Protein AF-A0A0Q8D7Z4-F1 (afdb_monomer_lite)

Secondary structure (DSSP, 8-state):
-HHHHHHHHHHHHHHT-HHHHHHHHHHHHHHHHHHHH---HHHHHHHHHHHHHHHHHHHHHHHHHHHT-

Foldseek 3Di:
DVVVVVVVVVVVVLCVDVLLVVLQVVLVVVLVVLVVPPPDPVVSCVPSVVSNVCSNVVSSVVSVVVVVD

Sequence (69 aa):
MLGLLDLILAIGDLLMSWRMYVGLAVTAGLCWLTVSVVPNETAQWAICVPVGVVGLIASFLWQIRADHG

pLDDT: mean 86.92, std 8.69, range [54.06, 95.69]

Radius of gyration: 15.32 Å; chains: 1; bounding box: 36×29×36 Å

Structure (mmCIF, N/CA/C/O backbone):
data_AF-A0A0Q8D7Z4-F1
#
_entry.id   AF-A0A0Q8D7Z4-F1
#
loop_
_atom_site.group_PDB
_atom_site.id
_atom_site.type_symbol
_atom_site.label_atom_id
_atom_site.label_alt_id
_atom_site.label_comp_id
_atom_site.label_asym_id
_atom_site.label_entity_id
_atom_site.label_seq_id
_atom_site.pdbx_PDB_ins_code
_atom_site.Cartn_x
_atom_site.Cartn_y
_atom_site.Cartn_z
_atom_site.occupancy
_atom_site.B_iso_or_equiv
_atom_site.auth_seq_id
_atom_site.auth_comp_id
_atom_site.auth_asym_id
_atom_site.auth_atom_id
_atom_site.pdbx_PDB_model_num
ATOM 1 N N . MET A 1 1 ? 20.300 20.329 -10.223 1.00 55.28 1 MET A N 1
ATOM 2 C CA . MET A 1 1 ? 18.898 20.737 -10.470 1.00 55.28 1 MET A CA 1
ATOM 3 C C . MET A 1 1 ? 18.205 19.885 -11.534 1.00 55.28 1 MET A C 1
ATOM 5 O O . MET A 1 1 ? 17.041 19.598 -11.322 1.00 55.28 1 MET A O 1
ATOM 9 N N . LEU A 1 2 ? 18.884 19.418 -12.596 1.00 68.19 2 LEU A N 1
ATOM 10 C CA . LEU A 1 2 ? 18.282 18.508 -13.594 1.00 68.19 2 LEU A CA 1
ATOM 11 C C . LEU A 1 2 ? 17.936 17.112 -13.025 1.00 68.19 2 LEU A C 1
ATOM 13 O O . LEU A 1 2 ? 16.794 16.692 -13.109 1.00 68.19 2 LEU A O 1
ATOM 17 N N . GLY A 1 3 ? 18.853 16.460 -12.299 1.00 76.94 3 GLY A N 1
ATOM 18 C CA . GLY A 1 3 ? 18.619 15.084 -11.820 1.00 76.94 3 GLY A CA 1
ATOM 19 C C . GLY A 1 3 ? 17.498 14.886 -10.783 1.00 76.94 3 GLY A C 1
ATOM 20 O O . GLY A 1 3 ? 16.965 13.790 -10.674 1.00 76.94 3 GLY A O 1
ATOM 21 N N . LEU A 1 4 ? 17.106 15.923 -10.028 1.00 82.38 4 LEU A N 1
ATOM 22 C CA . LEU A 1 4 ? 15.943 15.835 -9.126 1.00 82.38 4 LEU A CA 1
ATOM 23 C C . LEU A 1 4 ? 14.628 15.905 -9.919 1.00 82.38 4 LEU A C 1
ATOM 25 O O . LEU A 1 4 ? 13.676 15.206 -9.593 1.00 82.38 4 LEU A O 1
ATOM 29 N N . LEU A 1 5 ? 14.590 16.736 -10.965 1.00 84.62 5 LEU A N 1
ATOM 30 C CA . LEU A 1 5 ? 13.449 16.855 -11.873 1.00 84.62 5 LEU A CA 1
ATOM 31 C C . LEU A 1 5 ? 13.218 15.548 -12.638 1.00 84.62 5 LEU A C 1
ATOM 33 O O . LEU A 1 5 ? 12.088 15.070 -12.673 1.00 84.62 5 LEU A O 1
ATOM 37 N N . ASP A 1 6 ? 14.285 14.935 -13.154 1.00 82.62 6 ASP A N 1
ATOM 38 C CA . ASP A 1 6 ? 14.200 13.644 -13.849 1.00 82.62 6 ASP A CA 1
ATOM 39 C C . ASP A 1 6 ? 13.696 12.526 -12.923 1.00 82.62 6 ASP A C 1
ATOM 41 O O . ASP A 1 6 ? 12.846 11.728 -13.314 1.00 82.62 6 ASP A O 1
ATOM 45 N N . LEU A 1 7 ? 14.152 12.503 -11.663 1.00 81.69 7 LEU A N 1
ATOM 46 C CA . LEU A 1 7 ? 13.674 11.544 -10.663 1.00 81.69 7 LEU A CA 1
ATOM 47 C C . LEU A 1 7 ? 12.175 11.717 -10.374 1.00 81.69 7 LEU A C 1
ATOM 49 O O . LEU A 1 7 ? 11.447 10.730 -10.289 1.00 81.69 7 LEU A O 1
ATOM 53 N N . ILE A 1 8 ? 11.705 12.958 -10.221 1.00 80.88 8 ILE A N 1
ATOM 54 C CA . ILE A 1 8 ? 10.290 13.245 -9.946 1.00 80.88 8 ILE A CA 1
ATOM 55 C C . ILE A 1 8 ? 9.412 12.839 -11.133 1.00 80.88 8 ILE A C 1
ATOM 57 O O . ILE A 1 8 ? 8.357 12.246 -10.919 1.00 80.88 8 ILE A O 1
ATOM 61 N N . LEU A 1 9 ? 9.844 13.116 -12.367 1.00 81.56 9 LEU A N 1
ATOM 62 C CA . LEU A 1 9 ? 9.115 12.721 -13.575 1.00 81.56 9 LEU A CA 1
ATOM 63 C C . LEU A 1 9 ? 9.046 11.197 -13.721 1.00 81.56 9 LEU A C 1
ATOM 65 O O . LEU A 1 9 ? 7.964 10.665 -13.948 1.00 81.56 9 LEU A O 1
ATOM 69 N N . ALA A 1 10 ? 10.153 10.489 -13.482 1.00 77.25 10 ALA A N 1
ATOM 70 C CA . ALA A 1 10 ? 10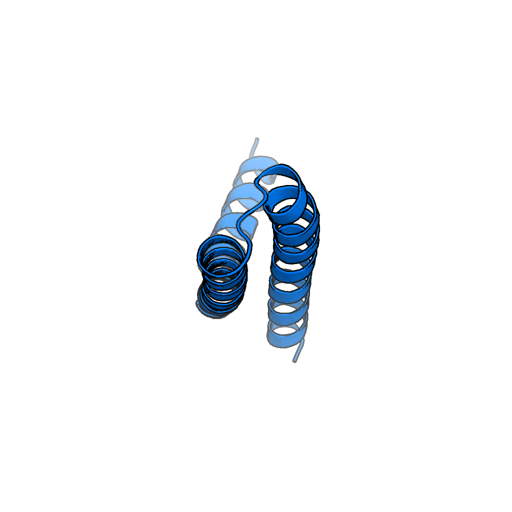.179 9.027 -13.524 1.00 77.25 10 ALA A CA 1
ATOM 71 C C . ALA A 1 10 ? 9.267 8.385 -12.460 1.00 77.25 10 ALA A C 1
ATOM 73 O O . ALA A 1 10 ? 8.580 7.400 -12.731 1.00 77.25 10 ALA A O 1
ATOM 74 N N . ILE A 1 11 ? 9.216 8.956 -11.250 1.00 77.31 11 ILE A N 1
ATOM 75 C CA . ILE A 1 11 ? 8.267 8.525 -10.211 1.00 77.31 11 ILE A CA 1
ATOM 76 C C . ILE A 1 11 ? 6.827 8.854 -10.628 1.00 77.31 11 ILE A C 1
ATOM 78 O O . ILE A 1 11 ? 5.925 8.054 -10.383 1.00 77.31 11 ILE A O 1
ATOM 82 N N . GLY A 1 12 ? 6.608 10.005 -11.267 1.00 75.88 12 GLY A N 1
ATOM 83 C CA . GLY A 1 12 ? 5.316 10.414 -11.810 1.00 75.88 12 GLY A CA 1
ATOM 84 C C . GLY A 1 12 ? 4.774 9.413 -12.827 1.00 75.88 12 GLY A C 1
ATOM 85 O O . GLY A 1 12 ? 3.659 8.932 -12.652 1.00 75.88 12 GLY A O 1
ATOM 86 N N . ASP A 1 13 ? 5.580 9.025 -13.813 1.00 77.94 13 ASP A N 1
ATOM 87 C CA . ASP A 1 13 ? 5.200 8.030 -14.824 1.00 77.94 13 ASP A CA 1
ATOM 88 C C . ASP A 1 13 ? 4.881 6.665 -14.196 1.00 77.94 13 ASP A C 1
ATOM 90 O O . ASP A 1 13 ? 3.894 6.017 -14.554 1.00 77.94 13 ASP A O 1
ATOM 94 N N . LEU A 1 14 ? 5.659 6.253 -13.192 1.00 73.62 14 LEU A N 1
ATOM 95 C CA . LEU A 1 14 ? 5.418 5.016 -12.453 1.00 73.62 14 LEU A CA 1
ATOM 96 C C . LEU A 1 14 ? 4.081 5.050 -11.685 1.00 73.62 14 LEU A C 1
ATOM 98 O O . LEU A 1 14 ? 3.309 4.085 -11.722 1.00 73.62 14 LEU A O 1
ATOM 102 N N . LEU A 1 15 ? 3.791 6.167 -11.009 1.00 71.69 15 LEU A N 1
ATOM 103 C CA . LEU A 1 15 ? 2.534 6.390 -10.284 1.00 71.69 15 LEU A CA 1
ATOM 104 C C . LEU A 1 15 ? 1.335 6.529 -11.226 1.00 71.69 15 LEU A C 1
ATOM 106 O O . LEU A 1 15 ? 0.217 6.197 -10.835 1.00 71.69 15 LEU A O 1
ATOM 110 N N . MET A 1 16 ? 1.565 6.984 -12.457 1.00 77.12 16 MET A N 1
ATOM 111 C CA . MET A 1 16 ? 0.537 7.128 -13.484 1.00 77.12 16 MET A CA 1
ATOM 112 C C . MET A 1 16 ? 0.263 5.813 -14.234 1.00 77.12 16 MET A C 1
ATOM 114 O O . MET A 1 16 ? -0.636 5.750 -15.076 1.00 77.12 16 MET A O 1
ATOM 118 N N . SER A 1 17 ? 0.988 4.735 -13.907 1.00 82.50 17 SER A N 1
ATOM 119 C CA . SER A 1 17 ? 0.720 3.410 -14.460 1.00 82.50 17 SER A CA 1
ATOM 120 C C . SER A 1 17 ? -0.647 2.886 -14.002 1.00 82.50 17 SER A C 1
ATOM 122 O O . SER A 1 17 ? -0.996 2.870 -12.819 1.00 82.50 17 SER A O 1
ATOM 124 N N . TRP A 1 18 ? -1.440 2.383 -14.950 1.00 83.69 18 TRP A N 1
ATOM 125 C CA . TRP A 1 18 ? -2.760 1.816 -14.651 1.00 83.69 18 TRP A CA 1
ATOM 126 C C . TRP A 1 18 ? -2.689 0.632 -13.666 1.00 83.69 18 TRP A C 1
ATOM 128 O O . TRP A 1 18 ? -3.627 0.406 -12.906 1.00 83.69 18 TRP A O 1
ATOM 138 N N . ARG A 1 19 ? -1.562 -0.097 -13.630 1.00 84.31 19 ARG A N 1
ATOM 139 C CA . ARG A 1 19 ? -1.317 -1.217 -12.705 1.00 84.31 19 ARG A CA 1
ATOM 140 C C . ARG A 1 19 ? -1.212 -0.757 -11.255 1.00 84.31 19 ARG A C 1
ATOM 142 O O . ARG A 1 19 ? -1.811 -1.389 -10.385 1.00 84.31 19 ARG A O 1
ATOM 149 N N . MET A 1 20 ? -0.527 0.361 -11.004 1.00 85.00 20 MET A N 1
ATOM 150 C CA . MET A 1 20 ? -0.481 0.982 -9.679 1.00 85.00 20 MET A CA 1
ATOM 151 C C . MET A 1 20 ? -1.875 1.410 -9.220 1.00 85.00 20 MET A C 1
ATOM 153 O O . MET A 1 20 ? -2.266 1.097 -8.097 1.00 85.00 20 MET A O 1
ATOM 157 N N . TYR A 1 21 ? -2.668 2.037 -10.094 1.00 87.31 21 TYR A N 1
ATOM 158 C CA . TYR A 1 21 ? -4.050 2.400 -9.760 1.00 87.31 21 TYR A CA 1
ATOM 159 C C . TYR A 1 21 ? -4.922 1.183 -9.437 1.00 87.31 21 TYR A C 1
ATOM 161 O O . TYR A 1 21 ? -5.679 1.225 -8.470 1.00 87.31 21 TYR A O 1
ATOM 169 N N . VAL A 1 22 ? -4.798 0.088 -10.194 1.00 90.50 22 VAL A N 1
ATOM 170 C CA . VAL A 1 22 ? -5.524 -1.162 -9.911 1.00 90.50 22 VAL A CA 1
ATOM 171 C C . VAL A 1 22 ? -5.109 -1.747 -8.560 1.00 90.50 22 VAL A C 1
ATOM 173 O O . VAL A 1 22 ? -5.974 -2.085 -7.752 1.00 90.50 22 VAL A O 1
ATOM 176 N N . GLY A 1 23 ? -3.809 -1.830 -8.276 1.00 90.50 23 GLY A N 1
ATOM 177 C CA . GLY A 1 23 ? -3.313 -2.348 -6.999 1.00 90.50 23 GLY A CA 1
ATOM 178 C C . GLY A 1 23 ? -3.753 -1.502 -5.798 1.00 90.50 23 GLY A C 1
ATOM 179 O O . GLY A 1 23 ? -4.221 -2.039 -4.787 1.00 90.50 23 GLY A O 1
ATOM 180 N N . LEU A 1 24 ? -3.719 -0.174 -5.931 1.00 90.00 24 LEU A N 1
ATOM 181 C CA . LEU A 1 24 ? -4.233 0.750 -4.918 1.00 90.00 24 LEU A CA 1
ATOM 182 C C . LEU A 1 24 ? -5.753 0.646 -4.755 1.00 90.00 24 LEU A C 1
ATOM 184 O O . LEU A 1 24 ? -6.232 0.667 -3.624 1.00 90.00 24 LEU A O 1
ATOM 188 N N . ALA A 1 25 ? -6.512 0.475 -5.840 1.00 92.62 25 ALA A N 1
ATOM 189 C CA . ALA A 1 25 ? -7.961 0.288 -5.776 1.00 92.62 25 ALA A CA 1
ATOM 190 C C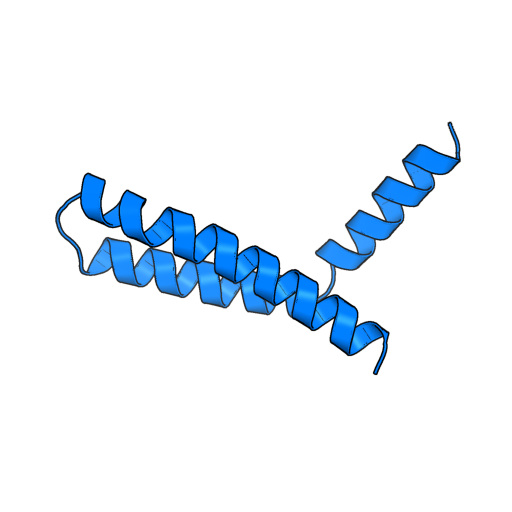 . ALA A 1 25 ? -8.339 -1.002 -5.030 1.00 92.62 25 ALA A C 1
ATOM 192 O O . ALA A 1 25 ? -9.230 -0.980 -4.182 1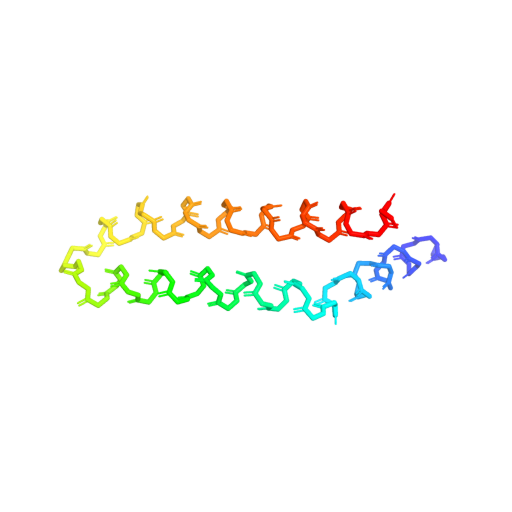.00 92.62 25 ALA A O 1
ATOM 193 N N . VAL A 1 26 ? -7.628 -2.107 -5.281 1.00 94.19 26 VAL A N 1
ATOM 194 C CA . VAL A 1 26 ? -7.811 -3.364 -4.534 1.00 94.19 26 VAL A CA 1
ATOM 195 C C . VAL A 1 26 ? -7.477 -3.168 -3.056 1.00 94.19 26 VAL A C 1
ATOM 197 O O . VAL A 1 26 ? -8.252 -3.567 -2.189 1.00 94.19 26 VAL A O 1
ATOM 200 N N . THR A 1 27 ? -6.360 -2.501 -2.760 1.00 94.62 27 THR A N 1
ATOM 201 C CA . THR A 1 27 ? -5.931 -2.217 -1.382 1.00 94.62 27 THR A CA 1
ATOM 202 C C . THR A 1 27 ? -6.959 -1.356 -0.643 1.00 94.62 27 THR A C 1
ATOM 204 O O . THR A 1 27 ? -7.347 -1.673 0.480 1.00 94.62 27 THR A O 1
ATOM 207 N N . ALA A 1 28 ? -7.467 -0.306 -1.291 1.00 92.88 28 ALA A N 1
ATOM 208 C CA . ALA A 1 28 ? -8.522 0.544 -0.754 1.00 92.88 28 ALA A CA 1
ATOM 209 C C . ALA A 1 28 ? -9.828 -0.234 -0.535 1.00 92.88 28 ALA A C 1
ATOM 211 O O . ALA A 1 28 ? -10.474 -0.056 0.495 1.00 92.88 28 ALA A O 1
ATOM 212 N N . GLY A 1 29 ? -10.187 -1.135 -1.455 1.00 95.62 29 GLY A N 1
ATOM 213 C CA . GLY A 1 29 ? -11.338 -2.026 -1.307 1.00 95.62 29 GLY A CA 1
ATOM 214 C C . GLY A 1 29 ? -11.217 -2.955 -0.097 1.00 95.62 29 GLY A C 1
ATOM 215 O O . GLY A 1 29 ? -12.185 -3.118 0.645 1.00 95.62 29 GLY A O 1
ATOM 216 N N . LEU A 1 30 ? -10.025 -3.506 0.156 1.00 93.62 30 LEU A N 1
ATOM 217 C CA . LEU A 1 30 ? -9.754 -4.320 1.345 1.00 93.62 30 LEU A CA 1
ATOM 218 C C . LEU A 1 30 ? -9.885 -3.501 2.631 1.00 93.62 30 LEU A C 1
ATOM 220 O O . LEU A 1 30 ? -10.583 -3.931 3.548 1.00 93.62 30 LEU A O 1
ATOM 224 N N . CYS A 1 31 ? -9.290 -2.307 2.681 1.00 94.00 31 CYS A N 1
ATOM 225 C CA . CYS A 1 31 ? -9.424 -1.413 3.832 1.00 94.00 31 CYS A CA 1
ATOM 226 C C . CYS A 1 31 ? -10.886 -1.007 4.071 1.00 94.00 31 CYS A C 1
ATOM 228 O O . CYS A 1 31 ? -11.350 -1.013 5.211 1.00 94.00 31 CYS A O 1
ATOM 230 N N . TRP A 1 32 ? -11.636 -0.701 3.009 1.00 95.31 32 TRP A N 1
ATOM 231 C CA . TRP A 1 32 ? -13.059 -0.376 3.105 1.00 95.31 32 TRP A CA 1
ATOM 232 C C . TRP A 1 32 ? -13.871 -1.547 3.666 1.00 95.31 32 TRP A C 1
ATOM 234 O O . TRP A 1 32 ? -14.679 -1.358 4.577 1.00 95.31 32 TRP A O 1
ATOM 244 N N . LEU A 1 33 ? -13.602 -2.769 3.196 1.00 94.62 33 LEU A N 1
ATOM 245 C CA . LEU A 1 33 ? -14.242 -3.974 3.714 1.00 94.62 33 LEU A CA 1
ATOM 246 C C . LEU A 1 33 ? -13.919 -4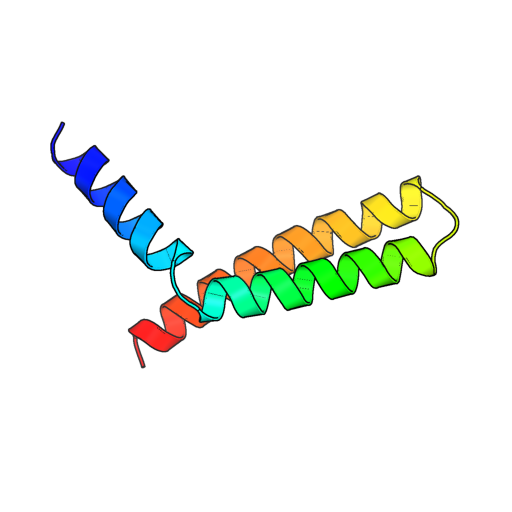.173 5.200 1.00 94.62 33 LEU A C 1
ATOM 248 O O . LEU A 1 33 ? -14.834 -4.397 5.992 1.00 94.62 33 LEU A O 1
ATOM 252 N N . THR A 1 34 ? -12.656 -4.016 5.604 1.00 93.44 34 THR A N 1
ATOM 253 C CA . THR A 1 34 ? -12.254 -4.088 7.018 1.00 93.44 34 THR A CA 1
ATOM 254 C C . THR A 1 34 ? -13.024 -3.085 7.874 1.00 93.44 34 THR A C 1
ATOM 256 O O . THR A 1 34 ? -13.583 -3.470 8.899 1.00 93.44 34 THR A O 1
ATOM 259 N N . VAL A 1 35 ? -13.117 -1.827 7.441 1.00 93.31 35 VAL A N 1
ATOM 260 C CA . VAL A 1 35 ? -13.858 -0.783 8.167 1.00 93.31 35 VAL A CA 1
ATOM 261 C C . VAL A 1 35 ? -15.357 -1.093 8.236 1.00 93.31 35 VAL A C 1
ATOM 263 O O . VAL A 1 35 ? -15.986 -0.829 9.256 1.00 93.31 35 VAL A O 1
ATOM 266 N N . SER A 1 36 ? -15.933 -1.698 7.193 1.00 94.19 36 SER A N 1
ATOM 267 C CA . SER A 1 36 ? -17.362 -2.044 7.165 1.00 94.19 36 SER A CA 1
ATOM 268 C C . SER A 1 36 ? -17.747 -3.215 8.080 1.00 94.19 36 SER A C 1
ATOM 270 O O . SER A 1 36 ? -18.894 -3.293 8.517 1.00 94.19 36 SER A O 1
ATOM 272 N N . VAL A 1 37 ? -16.808 -4.123 8.374 1.00 95.69 37 VAL A N 1
ATOM 273 C CA . VAL A 1 37 ? -17.078 -5.365 9.124 1.00 95.69 37 VAL A CA 1
ATOM 274 C C . VAL A 1 37 ? -16.565 -5.301 10.564 1.00 95.69 37 VAL A C 1
ATOM 276 O O . VAL A 1 37 ? -17.137 -5.937 11.449 1.00 95.69 37 VAL A O 1
ATOM 279 N N . VAL A 1 38 ? -15.491 -4.554 10.831 1.00 93.50 38 VAL A N 1
ATOM 280 C CA . VAL A 1 38 ? -14.846 -4.516 12.149 1.00 93.50 38 VAL A CA 1
ATOM 281 C C . VAL A 1 38 ? -15.390 -3.335 12.959 1.00 93.50 38 VAL A C 1
ATOM 283 O O . VAL A 1 38 ? -15.143 -2.198 12.582 1.00 93.50 38 VAL A O 1
ATOM 286 N N . PRO A 1 39 ? -16.068 -3.546 14.101 1.00 91.00 39 PRO A N 1
ATOM 287 C CA . PRO A 1 39 ? -16.648 -2.457 14.895 1.00 91.00 39 PRO A CA 1
ATOM 288 C C . PRO A 1 39 ? -15.640 -1.744 15.817 1.00 91.00 39 PRO A C 1
ATOM 290 O O . PRO A 1 39 ? -15.986 -0.757 16.459 1.00 91.00 39 PRO A O 1
ATOM 293 N N . ASN A 1 40 ? -14.405 -2.247 15.924 1.00 94.12 40 ASN A N 1
ATOM 294 C CA . ASN A 1 40 ? -13.359 -1.686 16.779 1.00 94.12 40 ASN A CA 1
ATOM 295 C C . ASN A 1 40 ? -12.375 -0.845 15.955 1.00 94.12 40 ASN A C 1
ATOM 297 O O . ASN A 1 40 ? -11.624 -1.386 15.144 1.00 94.12 40 ASN A O 1
ATOM 301 N N . GLU A 1 41 ? -12.338 0.458 16.222 1.00 91.00 41 GLU A N 1
ATOM 302 C CA . GLU A 1 41 ? -11.478 1.421 15.528 1.00 91.00 41 GLU A CA 1
ATOM 303 C C . GLU A 1 41 ? -9.984 1.074 15.630 1.00 91.00 41 GLU A C 1
ATOM 305 O O . GLU A 1 41 ? -9.273 1.063 14.627 1.00 91.00 41 GLU A O 1
ATOM 310 N N . THR A 1 42 ? -9.488 0.705 16.813 1.00 94.31 42 THR A N 1
ATOM 311 C CA . THR A 1 42 ? -8.078 0.321 16.987 1.00 94.31 42 THR A CA 1
ATOM 312 C C . THR A 1 42 ? -7.730 -0.919 16.163 1.00 94.31 42 THR A C 1
ATOM 314 O O . THR A 1 42 ? -6.660 -0.986 15.557 1.00 94.31 42 THR A O 1
ATOM 317 N N . ALA A 1 43 ? -8.646 -1.889 16.097 1.00 91.38 43 ALA A N 1
ATOM 318 C CA . ALA A 1 43 ? -8.455 -3.098 15.302 1.00 91.38 43 ALA A CA 1
ATOM 319 C C . ALA A 1 43 ? -8.504 -2.812 13.790 1.00 91.38 43 ALA A C 1
ATOM 321 O O . ALA A 1 43 ? -7.733 -3.409 13.041 1.00 91.38 43 ALA A O 1
ATOM 322 N N . GLN A 1 44 ? -9.344 -1.870 13.340 1.00 93.31 44 GLN A N 1
ATOM 323 C CA . GLN A 1 44 ? -9.351 -1.411 11.947 1.00 93.31 44 GLN A CA 1
ATOM 324 C C . GLN A 1 44 ? -7.984 -0.845 11.557 1.00 93.31 44 GLN A C 1
ATOM 326 O O . GLN A 1 44 ? -7.404 -1.290 10.571 1.00 93.31 44 GLN A O 1
ATOM 331 N N . TRP A 1 45 ? -7.426 0.077 12.348 1.00 91.00 45 TRP A N 1
ATOM 332 C CA . TRP A 1 45 ? -6.105 0.655 12.074 1.00 91.00 45 TRP A CA 1
ATOM 333 C C . TRP A 1 45 ? -4.993 -0.397 12.089 1.00 91.00 45 TRP A C 1
ATOM 335 O O . TRP A 1 45 ? -4.148 -0.410 11.193 1.00 91.00 45 TRP A O 1
ATOM 345 N N . ALA A 1 46 ? -5.026 -1.322 13.052 1.00 94.06 46 ALA A N 1
ATOM 346 C CA . ALA A 1 46 ? -4.052 -2.407 13.147 1.00 94.06 46 ALA A CA 1
ATOM 347 C C . ALA A 1 46 ? -4.039 -3.330 11.912 1.00 94.06 46 ALA A C 1
ATOM 349 O O 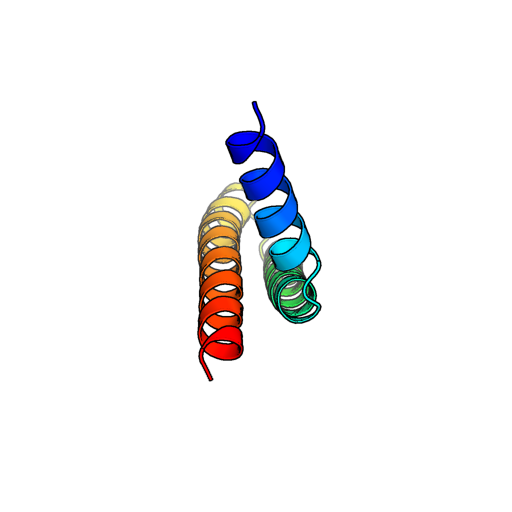. ALA A 1 46 ? -3.015 -3.948 11.636 1.00 94.06 46 ALA A O 1
ATOM 350 N N . ILE A 1 47 ? -5.144 -3.411 11.163 1.00 92.31 47 ILE A N 1
ATOM 351 C CA . ILE A 1 47 ? -5.267 -4.219 9.941 1.00 92.31 47 ILE A CA 1
ATOM 352 C C . ILE A 1 47 ? -5.019 -3.368 8.689 1.00 92.31 47 ILE A C 1
ATOM 354 O O . ILE A 1 47 ? -4.226 -3.746 7.827 1.00 92.31 47 ILE A O 1
ATOM 358 N N . CYS A 1 48 ? -5.655 -2.203 8.583 1.00 93.19 48 CYS A N 1
ATOM 359 C CA . CYS A 1 48 ? -5.579 -1.345 7.401 1.00 93.19 48 CYS A CA 1
ATOM 360 C C . CYS A 1 48 ? -4.169 -0.793 7.164 1.00 93.19 48 CYS A C 1
ATOM 362 O O . CYS A 1 48 ? -3.769 -0.645 6.012 1.00 93.19 48 CYS A O 1
ATOM 364 N N . VAL A 1 49 ? -3.391 -0.515 8.217 1.00 93.94 49 VAL A N 1
ATOM 365 C CA . VAL A 1 49 ? -2.008 -0.027 8.075 1.00 93.94 49 VAL A CA 1
ATOM 366 C C . VAL A 1 49 ? -1.102 -1.064 7.401 1.00 93.94 49 VAL A C 1
ATOM 368 O O . VAL A 1 49 ? -0.537 -0.744 6.352 1.00 93.94 49 VAL A O 1
ATOM 371 N N . PRO A 1 50 ? -0.958 -2.303 7.915 1.00 93.94 50 PRO A N 1
ATOM 372 C CA . PRO A 1 50 ? -0.136 -3.302 7.242 1.00 93.94 50 PRO A CA 1
ATOM 373 C C . PRO A 1 50 ? -0.695 -3.682 5.868 1.00 93.94 50 PRO A C 1
ATOM 375 O O . PRO A 1 50 ? 0.092 -3.836 4.937 1.00 93.94 50 PRO A O 1
ATOM 378 N N . VAL A 1 51 ? -2.020 -3.762 5.693 1.00 93.62 51 VAL A N 1
ATOM 379 C CA . VAL A 1 51 ? -2.634 -4.008 4.373 1.00 93.62 51 VAL A CA 1
ATOM 380 C C . VAL A 1 51 ? -2.281 -2.898 3.383 1.00 93.62 51 VAL A C 1
ATOM 382 O O . VAL A 1 51 ? -1.881 -3.195 2.260 1.00 93.62 51 VAL A O 1
ATOM 385 N N . GLY A 1 52 ? -2.356 -1.635 3.801 1.00 90.56 52 GLY A N 1
ATOM 386 C CA . GLY A 1 52 ? -1.981 -0.479 2.992 1.00 90.56 52 GLY A CA 1
ATOM 387 C C . GLY A 1 52 ? -0.515 -0.516 2.564 1.00 90.56 52 GLY A C 1
ATOM 388 O O . GLY A 1 52 ? -0.210 -0.358 1.383 1.00 90.56 52 GLY A O 1
ATOM 389 N N . VAL A 1 53 ? 0.390 -0.785 3.508 1.00 93.75 53 VAL A N 1
ATOM 390 C CA . VAL A 1 53 ? 1.835 -0.872 3.238 1.00 93.75 53 VAL A CA 1
ATOM 391 C C . VAL A 1 53 ? 2.151 -2.033 2.296 1.00 93.75 53 VAL A C 1
ATOM 393 O O . VAL A 1 53 ? 2.850 -1.846 1.300 1.00 93.75 53 VAL A O 1
ATOM 396 N N . VAL A 1 54 ? 1.617 -3.224 2.574 1.00 94.25 54 VAL A N 1
ATOM 397 C CA . VAL A 1 54 ? 1.846 -4.414 1.744 1.00 94.25 54 VAL A CA 1
ATOM 398 C C . VAL A 1 54 ? 1.237 -4.233 0.357 1.00 94.25 54 VAL A C 1
ATOM 400 O O . VAL A 1 54 ? 1.895 -4.547 -0.631 1.00 94.25 54 VAL A O 1
ATOM 403 N N . GLY A 1 55 ? 0.023 -3.690 0.263 1.00 91.25 55 GLY A N 1
ATOM 404 C CA . GLY A 1 55 ? -0.655 -3.423 -1.004 1.00 91.25 55 GLY A CA 1
ATOM 405 C C . GLY A 1 55 ? 0.103 -2.422 -1.872 1.00 91.25 55 GLY A C 1
ATOM 406 O O . GLY A 1 55 ? 0.277 -2.646 -3.072 1.00 91.25 55 GLY A O 1
ATOM 407 N N . LEU A 1 56 ? 0.651 -1.371 -1.259 1.00 89.50 56 LEU A N 1
ATOM 408 C CA . LEU A 1 56 ? 1.506 -0.408 -1.945 1.00 89.50 56 LEU A CA 1
ATOM 409 C C . LEU A 1 56 ? 2.788 -1.082 -2.454 1.00 89.50 56 LEU A C 1
ATOM 411 O O . LEU A 1 56 ? 3.041 -1.057 -3.656 1.00 89.50 56 LEU A O 1
ATOM 415 N N . ILE A 1 57 ? 3.550 -1.761 -1.589 1.00 91.56 57 ILE A N 1
ATOM 416 C CA . ILE A 1 57 ? 4.797 -2.445 -1.984 1.00 91.56 57 ILE A CA 1
ATOM 417 C C . ILE A 1 57 ? 4.538 -3.481 -3.085 1.00 91.56 57 ILE A C 1
ATOM 419 O O . ILE A 1 57 ? 5.273 -3.530 -4.069 1.00 91.56 57 ILE A O 1
ATOM 423 N N . ALA A 1 58 ? 3.482 -4.285 -2.956 1.00 91.69 58 ALA A N 1
ATOM 424 C CA . ALA A 1 58 ? 3.115 -5.284 -3.953 1.00 91.69 58 ALA A CA 1
ATOM 425 C C . ALA A 1 58 ? 2.792 -4.648 -5.313 1.00 91.69 58 ALA A C 1
ATOM 427 O O . ALA A 1 58 ? 3.205 -5.178 -6.344 1.00 91.69 58 ALA A O 1
ATOM 428 N N . SER A 1 59 ? 2.116 -3.495 -5.321 1.00 89.19 59 SER A N 1
ATOM 429 C CA . SER A 1 59 ? 1.804 -2.750 -6.548 1.00 89.19 59 SER A CA 1
ATOM 430 C C . SER A 1 59 ? 3.074 -2.235 -7.234 1.00 89.19 59 SER A C 1
ATOM 432 O O . SER A 1 59 ? 3.232 -2.406 -8.443 1.00 89.19 59 SER A O 1
ATOM 434 N N . PHE A 1 60 ? 4.027 -1.702 -6.459 1.00 88.06 60 PHE A N 1
ATOM 435 C CA . PHE A 1 60 ? 5.339 -1.284 -6.966 1.00 88.06 60 PHE A CA 1
ATOM 436 C C . PHE A 1 60 ? 6.140 -2.465 -7.532 1.00 88.06 60 PHE A C 1
ATOM 438 O O . PHE A 1 60 ? 6.669 -2.381 -8.640 1.00 88.06 60 PHE A O 1
ATOM 445 N N . LEU A 1 61 ? 6.205 -3.584 -6.804 1.00 89.00 61 LEU A N 1
ATOM 446 C CA . LEU A 1 61 ? 6.901 -4.793 -7.259 1.00 89.00 61 LEU A CA 1
ATOM 447 C C . LEU A 1 61 ? 6.274 -5.367 -8.533 1.00 89.00 61 LEU A C 1
ATOM 449 O O . LEU A 1 61 ? 6.992 -5.860 -9.404 1.00 89.00 61 LEU A O 1
ATOM 453 N N . TRP A 1 62 ? 4.947 -5.299 -8.656 1.00 88.69 62 TRP A N 1
ATOM 454 C CA . TRP A 1 62 ? 4.246 -5.739 -9.856 1.00 88.69 62 TRP A CA 1
ATOM 455 C C . TRP A 1 62 ? 4.586 -4.866 -11.063 1.00 88.69 62 TRP A C 1
ATOM 457 O O . TRP A 1 62 ? 4.851 -5.411 -12.135 1.00 88.69 62 TRP A O 1
ATOM 467 N N . GLN A 1 63 ? 4.644 -3.545 -10.884 1.00 85.94 63 GLN A N 1
ATOM 468 C CA . GLN A 1 63 ? 5.022 -2.622 -11.952 1.00 85.94 63 GLN A CA 1
ATOM 469 C C . GLN A 1 63 ? 6.478 -2.831 -12.392 1.00 85.94 63 GLN A C 1
ATOM 471 O O . GLN A 1 63 ? 6.716 -3.039 -13.576 1.00 85.94 63 GLN A O 1
ATOM 476 N N . ILE A 1 64 ? 7.430 -2.907 -11.453 1.00 86.12 64 ILE A N 1
ATOM 477 C CA . ILE A 1 64 ? 8.848 -3.175 -11.766 1.00 86.12 64 ILE A CA 1
ATOM 478 C C . ILE A 1 64 ? 8.994 -4.492 -12.537 1.00 8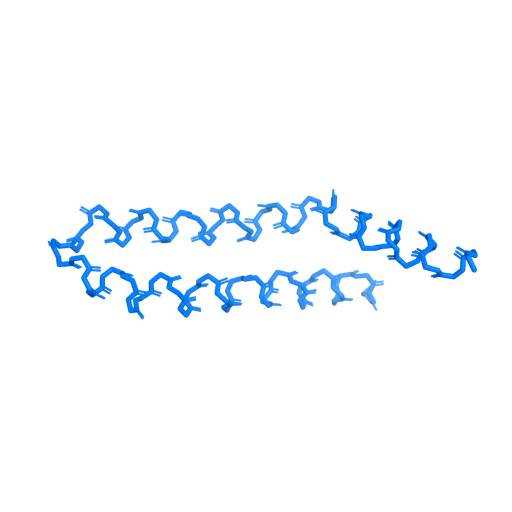6.12 64 ILE A C 1
ATOM 480 O O . ILE A 1 64 ? 9.722 -4.574 -13.524 1.00 86.12 64 ILE A O 1
ATOM 484 N N . ARG A 1 65 ? 8.280 -5.540 -12.108 1.00 88.19 65 ARG A N 1
ATOM 485 C CA . ARG A 1 65 ? 8.314 -6.836 -12.790 1.00 88.19 65 ARG A CA 1
ATOM 486 C C . ARG A 1 65 ? 7.682 -6.785 -14.182 1.00 88.19 65 ARG A C 1
ATOM 488 O O . ARG A 1 65 ? 8.143 -7.510 -15.054 1.00 88.19 65 ARG A O 1
ATOM 495 N N . ALA A 1 66 ? 6.639 -5.982 -14.380 1.00 84.75 66 ALA A N 1
ATOM 496 C CA . ALA A 1 66 ? 6.010 -5.794 -15.684 1.00 84.75 66 ALA A CA 1
ATOM 497 C C . ALA A 1 66 ? 6.894 -4.984 -16.645 1.00 84.75 66 ALA A C 1
ATOM 499 O O . ALA A 1 66 ? 6.886 -5.276 -17.834 1.00 84.75 66 ALA A O 1
ATOM 500 N N . ASP A 1 67 ? 7.662 -4.018 -16.137 1.00 81.62 67 ASP A N 1
ATOM 501 C CA . ASP A 1 67 ? 8.575 -3.196 -16.944 1.00 81.62 67 ASP A CA 1
ATOM 502 C C . ASP A 1 67 ? 9.849 -3.959 -17.358 1.00 81.62 67 ASP A C 1
ATOM 504 O O . ASP A 1 67 ? 10.477 -3.626 -18.358 1.00 81.62 67 ASP A O 1
ATOM 508 N N . HIS A 1 68 ? 10.234 -4.990 -16.598 1.00 76.06 68 HIS A N 1
ATOM 509 C CA . HIS A 1 68 ? 11.381 -5.864 -16.886 1.00 76.06 68 HIS A CA 1
ATOM 510 C C . HIS A 1 68 ? 11.009 -7.147 -17.660 1.00 76.06 68 HIS A C 1
ATOM 512 O O . HIS A 1 68 ? 11.895 -7.965 -17.928 1.00 76.06 68 HIS A O 1
ATOM 518 N N . GLY A 1 69 ? 9.717 -7.366 -17.925 1.00 54.06 69 GLY A N 1
ATOM 519 C CA . GLY A 1 69 ? 9.166 -8.577 -18.542 1.00 54.06 69 GLY A CA 1
ATOM 520 C C . GLY A 1 69 ? 9.046 -8.509 -20.055 1.00 54.06 69 GLY A C 1
ATOM 521 O O . GLY A 1 69 ? 8.859 -7.398 -20.592 1.00 54.06 69 GLY A O 1
#